Protein AF-A0A1B2LXA6-F1 (afdb_monomer)

Radius of gyration: 21.55 Å; Cα contacts (8 Å, |Δi|>4): 68; chains: 1; bounding box: 51×58×40 Å

InterPro domains:
  IPR057447 Bbp19-like phage [PF25181] (27-80)

pLDDT: mean 82.34, std 15.59, range [37.03, 97.56]

Structure (mmCIF, N/CA/C/O backbone):
data_AF-A0A1B2LXA6-F1
#
_entry.id   AF-A0A1B2LXA6-F1
#
loop_
_atom_site.group_PDB
_atom_site.id
_atom_site.type_symbol
_atom_site.label_atom_id
_atom_site.label_alt_id
_atom_site.label_comp_id
_atom_site.label_asym_id
_atom_site.label_entity_id
_atom_site.label_seq_id
_atom_site.pdbx_PDB_ins_code
_atom_site.Cartn_x
_atom_site.Cartn_y
_atom_site.Cartn_z
_atom_site.occupancy
_atom_site.B_iso_or_equiv
_atom_site.auth_seq_id
_atom_site.auth_comp_id
_atom_site.auth_asym_id
_atom_site.auth_atom_id
_atom_site.pdbx_PDB_model_num
ATOM 1 N N . MET A 1 1 ? -25.350 50.870 -24.178 1.00 44.72 1 MET A N 1
ATOM 2 C CA . MET A 1 1 ? -25.825 49.762 -23.331 1.00 44.72 1 MET A CA 1
ATOM 3 C C . MET A 1 1 ? -25.069 48.525 -23.761 1.00 44.72 1 MET A C 1
ATOM 5 O O . MET A 1 1 ? -25.339 48.032 -24.846 1.00 44.72 1 MET A O 1
ATOM 9 N N . SER A 1 2 ? -24.087 48.107 -22.968 1.00 47.59 2 SER A N 1
ATOM 10 C CA . SER A 1 2 ? -23.386 46.834 -23.149 1.00 47.59 2 SER A CA 1
ATOM 11 C C . SER A 1 2 ? -23.104 46.309 -21.747 1.00 47.59 2 SER A C 1
ATOM 13 O O . SER A 1 2 ? -22.131 46.712 -21.116 1.00 47.59 2 SER A O 1
ATOM 15 N N . GLU A 1 3 ? -24.043 45.532 -21.222 1.00 55.44 3 GLU A N 1
ATOM 16 C CA . GLU A 1 3 ? -23.916 44.853 -19.935 1.00 55.44 3 GLU A CA 1
ATOM 17 C C . GLU A 1 3 ? -22.888 43.730 -20.100 1.00 55.44 3 GLU A C 1
ATOM 19 O O . GLU A 1 3 ? -23.056 42.835 -20.925 1.00 55.44 3 GLU A O 1
ATOM 24 N N . GLN A 1 4 ? -21.774 43.830 -19.377 1.00 55.50 4 GLN A N 1
ATOM 25 C CA . GLN A 1 4 ? -20.799 42.754 -19.258 1.00 55.50 4 GLN A CA 1
ATOM 26 C C . GLN A 1 4 ? -21.262 41.862 -18.104 1.00 55.50 4 GLN A C 1
ATOM 28 O O . GLN A 1 4 ? -21.187 42.268 -16.947 1.00 55.50 4 GLN A O 1
ATOM 33 N N . GLU A 1 5 ? -21.791 40.682 -18.425 1.00 59.41 5 GLU A N 1
ATOM 34 C CA . GLU A 1 5 ? -22.122 39.654 -17.436 1.00 59.41 5 GLU A CA 1
ATOM 35 C C . GLU A 1 5 ? -20.842 39.191 -16.721 1.00 59.41 5 GLU A C 1
ATOM 37 O O . GLU A 1 5 ? -19.965 38.564 -17.318 1.00 59.41 5 GLU A O 1
ATOM 42 N N . GLU A 1 6 ? -20.732 39.508 -15.428 1.00 60.56 6 GLU A N 1
ATOM 43 C CA . GLU A 1 6 ? -19.736 38.919 -14.532 1.00 60.56 6 GLU A CA 1
A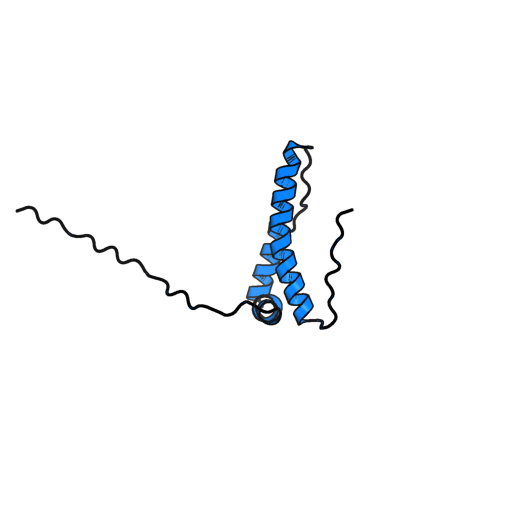TOM 44 C C . GLU A 1 6 ? -20.032 37.425 -14.366 1.00 60.56 6 GLU A C 1
ATOM 46 O O . GLU A 1 6 ? -20.970 37.016 -13.677 1.00 60.56 6 GLU A O 1
ATOM 51 N N . VAL A 1 7 ? -19.213 36.588 -15.000 1.00 65.25 7 VAL A N 1
ATOM 52 C CA . VAL A 1 7 ? -19.247 35.140 -14.800 1.00 65.25 7 VAL A CA 1
ATOM 53 C C . VAL A 1 7 ? -18.691 34.843 -13.406 1.00 65.25 7 VAL A C 1
ATOM 55 O O . VAL A 1 7 ? -17.482 34.807 -13.193 1.00 65.25 7 VAL A O 1
ATOM 58 N N . LEU A 1 8 ? -19.583 34.659 -12.432 1.00 62.44 8 LEU A N 1
ATOM 59 C CA . LEU A 1 8 ? -19.231 34.228 -11.080 1.00 62.44 8 LEU A CA 1
ATOM 60 C C . LEU A 1 8 ? -18.715 32.781 -11.126 1.00 62.44 8 LEU A C 1
ATOM 62 O O . LEU A 1 8 ? -19.496 31.827 -11.157 1.00 62.44 8 LEU A O 1
ATOM 66 N N . GLU A 1 9 ? -17.392 32.609 -11.133 1.00 63.81 9 GLU A N 1
ATOM 67 C CA . GLU A 1 9 ? -16.749 31.299 -11.021 1.00 63.81 9 GLU A CA 1
ATOM 68 C C . GLU A 1 9 ? -17.096 30.654 -9.668 1.00 63.81 9 GLU A C 1
ATOM 70 O O . GLU A 1 9 ? -16.516 30.947 -8.621 1.00 63.81 9 GLU A O 1
ATOM 75 N N . THR A 1 10 ? -18.072 29.749 -9.672 1.00 62.69 10 THR A N 1
ATOM 76 C CA . THR A 1 10 ? -18.458 28.966 -8.494 1.00 62.69 10 THR A CA 1
ATOM 77 C C . THR A 1 10 ? -17.594 27.709 -8.402 1.00 62.69 10 THR A C 1
ATOM 79 O O . THR A 1 10 ? -17.981 26.611 -8.791 1.00 62.69 10 THR A O 1
ATOM 82 N N . GLY A 1 11 ? -16.374 27.869 -7.888 1.00 67.69 11 GLY A N 1
ATOM 83 C CA . GLY A 1 11 ? -15.496 26.747 -7.551 1.00 67.69 11 GLY A CA 1
ATOM 84 C C . GLY A 1 11 ? -15.937 26.036 -6.264 1.00 67.69 11 GLY A C 1
ATOM 85 O O . GLY A 1 11 ? -16.231 26.677 -5.255 1.00 67.69 11 GLY A O 1
ATOM 86 N N . ASN A 1 12 ? -15.954 24.699 -6.259 1.00 70.75 12 ASN A N 1
ATOM 87 C CA . ASN A 1 12 ? -16.188 23.922 -5.039 1.00 70.75 12 ASN A CA 1
ATOM 88 C C . ASN A 1 12 ? -14.906 23.901 -4.185 1.00 70.75 12 ASN A C 1
ATOM 90 O O . ASN A 1 12 ? -13.997 23.100 -4.416 1.00 70.75 12 ASN A O 1
ATOM 94 N N . PHE A 1 13 ? -14.808 24.803 -3.208 1.00 61.41 13 PHE A N 1
ATOM 95 C CA . PHE A 1 13 ? -13.660 24.873 -2.303 1.00 61.41 13 PHE A CA 1
ATOM 96 C C . PHE A 1 13 ? -13.686 23.707 -1.304 1.00 61.41 13 PHE A C 1
ATOM 98 O O . PHE A 1 13 ? -14.420 23.721 -0.313 1.00 61.41 13 PHE A O 1
ATOM 105 N N . VAL A 1 14 ? -12.848 22.692 -1.531 1.00 69.50 14 VAL A N 1
ATOM 106 C CA . VAL A 1 14 ? -12.687 21.579 -0.586 1.00 69.50 14 VAL A CA 1
ATOM 107 C C . VAL A 1 14 ? -11.942 22.076 0.654 1.00 69.50 14 VAL A C 1
ATOM 109 O O . VAL A 1 14 ? -10.730 22.300 0.627 1.00 69.50 14 VAL A O 1
ATOM 112 N N . LYS A 1 15 ? -12.657 22.227 1.775 1.00 69.88 15 LYS A N 1
ATOM 113 C CA . LYS A 1 15 ? -12.042 22.487 3.084 1.00 69.88 15 LYS A CA 1
ATOM 114 C C . LYS A 1 15 ? -11.201 21.275 3.483 1.00 69.88 15 LYS A C 1
ATOM 116 O O . LYS A 1 15 ? -11.739 20.252 3.904 1.00 69.88 15 LYS A O 1
ATOM 121 N N . ARG A 1 16 ? -9.876 21.380 3.369 1.00 68.19 16 ARG A N 1
ATOM 122 C CA . ARG A 1 16 ? -8.962 20.354 3.885 1.00 68.19 16 ARG A CA 1
ATOM 123 C C . ARG A 1 16 ? -9.026 20.364 5.411 1.00 68.19 16 ARG A C 1
ATOM 125 O O . ARG A 1 16 ? -8.519 21.283 6.047 1.00 68.19 16 ARG A O 1
ATOM 132 N N . LYS A 1 17 ? -9.648 19.344 6.005 1.00 70.81 17 LYS A N 1
ATOM 133 C CA . LYS A 1 17 ? -9.441 19.046 7.427 1.00 70.81 17 LYS A CA 1
ATOM 134 C C . LYS A 1 17 ? -7.987 18.607 7.603 1.00 70.81 17 LYS A C 1
ATOM 136 O O . LYS A 1 17 ? -7.518 17.742 6.867 1.00 70.81 17 LYS A O 1
ATOM 141 N N . GLN A 1 18 ? -7.277 19.214 8.552 1.00 70.56 18 GLN A N 1
ATOM 142 C CA . GLN A 1 18 ? -5.983 18.699 8.994 1.00 70.56 18 GLN A CA 1
ATOM 143 C C . GLN A 1 18 ? -6.238 17.399 9.757 1.00 70.56 18 GLN A C 1
ATOM 145 O O . GLN A 1 18 ? -6.686 17.420 10.901 1.00 70.56 18 GLN A O 1
ATOM 150 N N . PHE A 1 19 ? -6.016 16.270 9.092 1.00 71.25 19 PHE A N 1
ATOM 151 C CA . PHE A 1 19 ? -5.985 14.970 9.747 1.00 71.25 19 PHE A CA 1
ATOM 152 C C . PHE A 1 19 ? -4.605 14.749 10.371 1.00 71.25 19 PHE A C 1
ATOM 154 O O . PHE A 1 19 ? -3.593 15.214 9.840 1.00 71.25 19 PHE A O 1
ATOM 161 N N . SER A 1 20 ? -4.569 14.046 11.504 1.00 82.38 20 SER A N 1
ATOM 162 C CA . SER A 1 20 ? -3.322 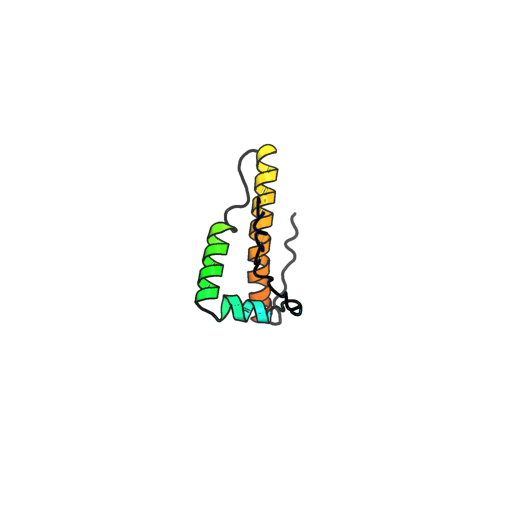13.546 12.083 1.00 82.38 20 SER A CA 1
ATOM 163 C C . SER A 1 20 ? -2.616 12.607 11.104 1.00 82.38 20 SER A C 1
ATOM 165 O O . SER A 1 20 ? -3.245 12.040 10.208 1.00 82.38 20 SER A O 1
ATOM 167 N N . GLN A 1 21 ? -1.307 12.418 11.280 1.00 87.62 21 GLN A N 1
ATOM 168 C CA . GLN A 1 21 ? -0.558 11.473 10.455 1.00 87.62 21 GLN A CA 1
ATOM 169 C C . GLN A 1 21 ? -1.147 10.058 10.551 1.00 87.62 21 GLN A C 1
ATOM 171 O O . GLN A 1 21 ? -1.590 9.626 11.617 1.00 87.62 21 GLN A O 1
ATOM 176 N N . ALA A 1 22 ? -1.139 9.339 9.428 1.00 92.00 22 ALA A N 1
ATOM 177 C CA . ALA A 1 22 ? -1.621 7.967 9.365 1.00 92.00 22 ALA A CA 1
ATOM 178 C C . ALA A 1 22 ? -0.688 7.026 10.148 1.00 92.00 22 ALA A C 1
ATOM 180 O O . ALA A 1 22 ? 0.521 6.994 9.912 1.00 92.00 22 ALA A O 1
ATOM 181 N N . THR A 1 23 ? -1.255 6.239 11.061 1.00 93.75 23 THR A N 1
ATOM 182 C CA . THR A 1 23 ? -0.543 5.182 11.807 1.00 93.75 23 THR A CA 1
ATOM 183 C C . THR A 1 23 ? -0.670 3.829 11.090 1.00 93.75 23 THR A C 1
ATOM 185 O O . THR A 1 23 ? -1.567 3.694 10.257 1.00 93.75 23 THR A O 1
ATOM 188 N N . PRO A 1 24 ? 0.163 2.812 11.402 1.00 94.75 24 PRO A N 1
ATOM 189 C CA . PRO A 1 24 ? 0.036 1.457 10.843 1.00 94.75 24 PRO A CA 1
ATOM 190 C C . PRO A 1 24 ? -1.393 0.892 10.885 1.00 94.75 24 PRO A C 1
ATOM 192 O O . PRO A 1 24 ? -1.888 0.391 9.878 1.00 94.75 24 PRO A O 1
ATOM 195 N N . GLU A 1 25 ? -2.100 1.089 12.001 1.00 95.00 25 GLU A N 1
ATOM 196 C CA . GLU A 1 25 ? -3.501 0.673 12.161 1.00 95.00 25 GLU A CA 1
ATOM 197 C C . GLU A 1 25 ? -4.441 1.282 11.115 1.00 95.00 25 GLU A C 1
ATOM 199 O O . GLU A 1 25 ? -5.351 0.613 10.635 1.00 95.00 25 GLU A O 1
ATOM 204 N N . HIS A 1 26 ? -4.210 2.527 10.687 1.00 95.12 26 HIS A N 1
ATOM 205 C CA . HIS A 1 26 ? -5.035 3.145 9.645 1.00 95.12 26 HIS A CA 1
ATOM 206 C C . HIS A 1 26 ? -4.856 2.452 8.290 1.00 95.12 26 HIS A C 1
ATOM 208 O O . HIS A 1 26 ? -5.825 2.311 7.548 1.00 95.12 26 HIS A O 1
ATOM 214 N N . TYR A 1 27 ? -3.640 1.995 7.970 1.00 95.69 27 TYR A N 1
ATOM 215 C CA . TYR A 1 27 ? -3.389 1.234 6.743 1.00 95.69 27 TYR A CA 1
ATOM 216 C C . TYR A 1 27 ? -4.074 -0.128 6.796 1.00 95.69 27 TYR A C 1
ATOM 218 O O . TYR A 1 27 ? -4.721 -0.517 5.828 1.00 95.69 27 TYR A O 1
ATOM 226 N N . ARG A 1 28 ? -3.999 -0.818 7.938 1.00 95.44 28 ARG A N 1
ATOM 227 C CA . ARG A 1 28 ? -4.697 -2.089 8.157 1.00 95.44 28 ARG A CA 1
ATOM 228 C C . ARG A 1 28 ? -6.213 -1.933 8.014 1.00 95.44 28 ARG A C 1
ATOM 230 O O . ARG A 1 28 ? -6.843 -2.683 7.276 1.00 95.44 28 ARG A O 1
ATOM 237 N N . LEU A 1 29 ? -6.803 -0.920 8.647 1.00 95.50 29 LEU A N 1
ATOM 238 C CA . LEU A 1 29 ? -8.238 -0.639 8.526 1.00 95.50 29 LEU A CA 1
ATOM 239 C C . LEU A 1 29 ? -8.658 -0.336 7.081 1.00 95.50 29 LEU A C 1
ATOM 241 O O . LEU A 1 29 ? -9.714 -0.792 6.653 1.00 95.50 29 LEU A O 1
ATOM 245 N N . ALA A 1 30 ? -7.840 0.406 6.332 1.00 94.88 30 ALA A N 1
ATOM 246 C CA . ALA A 1 30 ? -8.167 0.809 4.967 1.00 94.88 30 ALA A CA 1
ATOM 247 C C . ALA A 1 30 ? -7.945 -0.292 3.918 1.00 94.88 30 ALA A C 1
ATOM 249 O O . ALA A 1 30 ? -8.706 -0.354 2.958 1.00 94.88 30 ALA A O 1
ATOM 250 N N . PHE A 1 31 ? -6.910 -1.124 4.068 1.00 96.25 31 PHE A N 1
ATOM 251 C CA . PHE A 1 31 ? -6.449 -2.035 3.011 1.00 96.25 31 PHE A CA 1
ATOM 252 C C . PHE A 1 31 ? -6.492 -3.524 3.375 1.00 96.25 31 PHE A C 1
ATOM 254 O O . PHE A 1 31 ? -6.450 -4.343 2.464 1.00 96.25 31 PHE A O 1
ATOM 261 N N . ASP A 1 32 ? -6.586 -3.883 4.658 1.00 93.56 32 ASP A N 1
ATOM 262 C CA . ASP A 1 32 ? -6.596 -5.281 5.121 1.00 93.56 32 ASP A CA 1
ATOM 263 C C . ASP A 1 32 ? -7.981 -5.710 5.639 1.00 93.56 32 ASP A C 1
ATOM 265 O O . ASP A 1 32 ? -8.423 -6.825 5.384 1.00 93.56 32 ASP A O 1
ATOM 269 N N . PHE A 1 33 ? -8.722 -4.818 6.309 1.00 92.38 33 PHE A N 1
ATOM 270 C CA . PHE A 1 33 ? -10.070 -5.126 6.816 1.00 92.38 33 PHE A CA 1
ATOM 271 C C . PHE A 1 33 ? -11.199 -4.950 5.787 1.00 92.38 33 PHE A C 1
ATOM 273 O O . PHE A 1 33 ? -12.191 -5.677 5.848 1.00 92.38 33 PHE A O 1
ATOM 280 N N . ASP A 1 34 ? -11.089 -3.987 4.866 1.00 93.62 34 ASP A N 1
ATOM 281 C CA . ASP A 1 34 ? -12.106 -3.729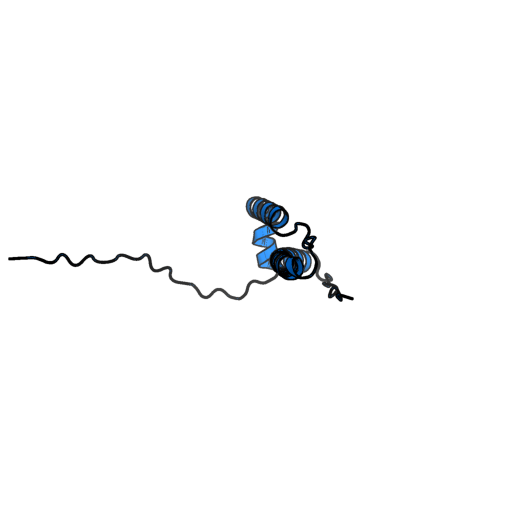 3.836 1.00 93.62 34 ASP A CA 1
ATOM 282 C C . ASP A 1 34 ? -11.786 -4.498 2.546 1.00 93.62 34 ASP A C 1
ATOM 284 O O . ASP A 1 34 ? -10.725 -4.324 1.945 1.00 93.62 34 ASP A O 1
ATOM 288 N N . ALA A 1 35 ? -12.742 -5.297 2.067 1.00 94.56 35 ALA A N 1
ATOM 289 C CA . ALA A 1 35 ? -12.632 -6.037 0.812 1.00 94.56 35 ALA A CA 1
ATOM 290 C C . ALA A 1 35 ? -12.399 -5.130 -0.413 1.00 94.56 35 ALA A C 1
ATOM 292 O O . ALA A 1 35 ? -11.741 -5.537 -1.371 1.00 94.56 35 ALA A O 1
ATOM 293 N N . ASN A 1 36 ? -12.928 -3.901 -0.419 1.00 96.25 36 ASN A N 1
ATOM 294 C CA . ASN A 1 36 ? -12.632 -2.942 -1.486 1.00 96.25 36 ASN A CA 1
ATOM 295 C C . ASN A 1 36 ? -11.186 -2.447 -1.394 1.00 96.25 36 ASN A C 1
ATOM 297 O O . ASN A 1 36 ? -10.518 -2.326 -2.419 1.00 96.25 36 ASN A O 1
ATOM 301 N N . GLY A 1 37 ? -10.700 -2.217 -0.174 1.00 96.19 37 GLY A N 1
ATOM 302 C CA . GLY A 1 37 ? -9.311 -1.868 0.103 1.00 96.19 37 GLY A CA 1
ATOM 303 C C . GLY A 1 37 ? -8.338 -2.932 -0.395 1.00 96.19 37 GLY A C 1
ATOM 304 O O . GLY A 1 37 ? -7.390 -2.605 -1.107 1.00 96.19 37 GLY A O 1
ATOM 305 N N . GLN A 1 38 ? -8.629 -4.204 -0.118 1.00 96.19 38 GLN A N 1
ATOM 306 C CA . GLN A 1 38 ? -7.833 -5.337 -0.598 1.00 96.19 38 GLN A CA 1
ATOM 307 C C . GLN A 1 38 ? -7.760 -5.378 -2.132 1.00 96.19 38 GLN A C 1
ATOM 309 O O . GLN A 1 38 ? -6.672 -5.482 -2.691 1.00 96.19 38 GLN A O 1
ATOM 314 N N . LYS A 1 39 ? -8.890 -5.198 -2.833 1.00 97.56 39 LYS A N 1
ATOM 315 C CA . LYS A 1 39 ? -8.913 -5.148 -4.310 1.00 97.56 39 LYS A CA 1
ATOM 316 C C . LYS A 1 39 ? -8.080 -4.000 -4.875 1.00 97.56 39 LYS A C 1
ATOM 318 O O . LYS A 1 39 ? -7.409 -4.166 -5.891 1.00 97.56 39 LYS A O 1
ATOM 323 N N . VAL A 1 40 ? -8.131 -2.830 -4.235 1.00 96.94 40 VAL A N 1
ATOM 324 C CA . VAL A 1 40 ? -7.290 -1.690 -4.623 1.00 96.94 40 VAL A CA 1
ATOM 325 C C . VAL A 1 40 ? -5.820 -2.024 -4.395 1.00 96.94 40 VAL A C 1
ATOM 327 O O . VAL A 1 40 ? -5.003 -1.768 -5.273 1.00 96.94 40 VAL A O 1
ATOM 330 N N . LEU A 1 41 ? -5.472 -2.625 -3.255 1.00 96.38 41 LEU A N 1
ATOM 331 C CA . LEU A 1 41 ? -4.098 -3.023 -2.962 1.00 96.38 41 LEU A CA 1
ATOM 332 C C . LEU A 1 41 ? -3.567 -4.032 -3.992 1.00 96.38 41 LEU A C 1
ATOM 334 O O . LEU A 1 41 ? -2.458 -3.853 -4.489 1.00 96.38 41 LEU A O 1
ATOM 338 N N . GLU A 1 42 ? -4.361 -5.036 -4.366 1.00 96.19 42 GLU A N 1
ATOM 339 C CA . GLU A 1 42 ? -4.006 -5.996 -5.418 1.00 96.19 42 GLU A CA 1
ATOM 340 C C . GLU A 1 42 ? -3.755 -5.313 -6.772 1.00 96.19 42 GLU A C 1
ATOM 342 O O . GLU A 1 42 ? -2.754 -5.604 -7.430 1.00 96.19 42 GLU A O 1
ATOM 347 N N . ASP A 1 43 ? -4.607 -4.363 -7.181 1.00 97.12 43 ASP A N 1
ATOM 348 C CA . ASP A 1 43 ? -4.411 -3.586 -8.415 1.00 97.12 43 ASP A CA 1
ATOM 349 C C . ASP A 1 43 ? -3.129 -2.736 -8.358 1.00 97.12 43 ASP A C 1
ATOM 351 O O . ASP A 1 43 ? -2.369 -2.688 -9.329 1.00 97.12 43 ASP A O 1
ATOM 355 N N . LEU A 1 44 ? -2.831 -2.116 -7.211 1.00 96.06 44 LEU A N 1
ATOM 356 C CA . LEU A 1 44 ? -1.595 -1.352 -7.009 1.00 96.06 44 LEU A CA 1
ATOM 357 C C . LEU A 1 44 ? -0.352 -2.244 -7.114 1.00 96.06 44 LEU A C 1
ATOM 359 O O . LEU A 1 44 ? 0.591 -1.891 -7.825 1.00 96.06 44 LEU A O 1
ATOM 363 N N . VAL A 1 45 ? -0.362 -3.412 -6.465 1.00 94.69 45 VAL A N 1
ATOM 364 C CA . VAL A 1 45 ? 0.721 -4.405 -6.561 1.00 94.69 45 VAL A CA 1
ATOM 365 C C . VAL A 1 45 ? 0.905 -4.843 -8.013 1.00 94.69 45 VAL A C 1
ATOM 367 O O . VAL A 1 45 ? 2.019 -4.797 -8.539 1.00 94.69 45 VAL A O 1
ATOM 370 N N . ALA A 1 46 ? -0.184 -5.190 -8.701 1.00 94.44 46 ALA A N 1
ATOM 371 C CA . ALA A 1 46 ? -0.137 -5.637 -10.087 1.00 94.44 46 ALA A CA 1
ATOM 372 C C . ALA A 1 46 ? 0.403 -4.563 -11.043 1.00 94.44 46 ALA A C 1
ATOM 374 O O . ALA A 1 46 ? 1.021 -4.906 -12.052 1.00 94.44 46 ALA A O 1
ATOM 375 N N . ARG A 1 47 ? 0.186 -3.274 -10.762 1.00 92.94 47 ARG A N 1
ATOM 376 C CA . ARG A 1 47 ? 0.655 -2.160 -11.603 1.00 92.94 47 ARG A CA 1
ATOM 377 C C . ARG A 1 47 ? 2.093 -1.757 -11.320 1.00 92.94 47 ARG A C 1
ATOM 379 O O . ARG A 1 47 ? 2.843 -1.559 -12.275 1.00 92.94 47 ARG A O 1
ATOM 386 N N . PHE A 1 48 ? 2.456 -1.630 -10.048 1.00 93.00 48 PHE A N 1
ATOM 387 C CA . PHE A 1 48 ? 3.664 -0.917 -9.630 1.00 93.00 48 PHE A CA 1
ATOM 388 C C . PHE A 1 48 ? 4.763 -1.824 -9.077 1.00 93.00 48 PHE A C 1
ATOM 390 O O . PHE A 1 48 ? 5.926 -1.443 -9.136 1.00 93.00 48 PHE A O 1
ATOM 397 N N . CYS A 1 49 ? 4.440 -3.039 -8.628 1.00 89.69 49 CYS A N 1
ATOM 398 C CA . CYS A 1 49 ? 5.429 -4.007 -8.137 1.00 89.69 49 CYS A CA 1
ATOM 399 C C . CYS A 1 49 ? 5.889 -4.993 -9.225 1.00 89.69 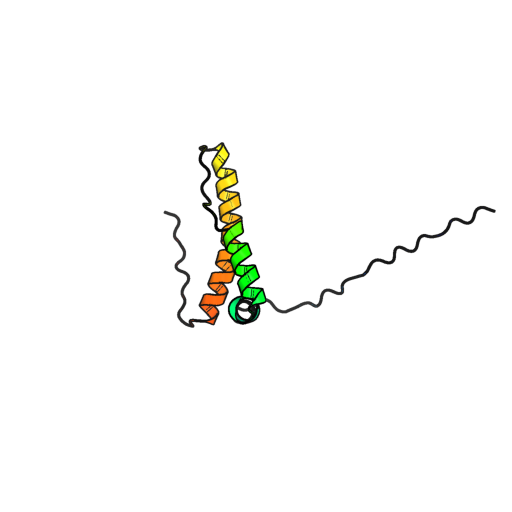49 CYS A C 1
ATOM 401 O O . CYS A 1 49 ? 6.314 -6.109 -8.928 1.00 89.69 49 CYS A O 1
ATOM 403 N N . LYS A 1 50 ? 5.797 -4.607 -10.504 1.00 81.12 50 LYS A N 1
ATOM 404 C CA . LYS A 1 50 ? 6.386 -5.383 -11.608 1.00 81.12 50 LYS A CA 1
ATOM 405 C C . LYS A 1 50 ? 7.914 -5.310 -11.548 1.00 81.12 50 LYS A C 1
ATOM 407 O O . LYS A 1 50 ? 8.467 -4.482 -10.833 1.00 81.12 50 LYS A O 1
ATOM 412 N N . SER A 1 51 ? 8.592 -6.154 -12.336 1.00 80.81 51 SER A N 1
ATOM 413 C CA . SER A 1 51 ? 10.057 -6.129 -12.449 1.00 80.81 51 SER A CA 1
ATOM 414 C C . SER A 1 51 ? 10.559 -4.696 -12.648 1.00 80.81 51 SER A C 1
ATOM 416 O O . SER A 1 51 ? 10.220 -4.029 -13.635 1.00 80.81 51 SER A O 1
ATOM 418 N N . THR A 1 52 ? 11.318 -4.223 -11.660 1.00 78.25 52 THR A N 1
ATOM 419 C CA . THR A 1 52 ? 11.853 -2.864 -11.620 1.00 78.25 52 THR A CA 1
ATOM 420 C C . THR A 1 52 ? 12.978 -2.705 -12.629 1.00 78.25 52 THR A C 1
ATOM 422 O O . THR A 1 52 ? 13.118 -1.640 -13.208 1.00 78.25 52 THR A O 1
ATOM 425 N N . TYR A 1 53 ? 13.719 -3.774 -12.922 1.00 79.19 53 TYR A N 1
ATOM 426 C CA . TYR A 1 53 ? 14.817 -3.756 -13.878 1.00 79.19 53 TYR A CA 1
ATOM 427 C C . TYR A 1 53 ? 14.335 -3.671 -15.331 1.00 79.19 53 TYR A C 1
ATOM 429 O O . TYR A 1 53 ? 13.546 -4.494 -15.806 1.00 79.19 53 TYR A O 1
ATOM 437 N N . VAL A 1 54 ? 14.886 -2.711 -16.070 1.00 82.31 54 VAL A N 1
ATOM 438 C CA . VAL A 1 54 ? 14.732 -2.603 -17.521 1.00 82.31 54 VAL A CA 1
ATOM 439 C C . VAL A 1 54 ? 16.057 -2.904 -18.207 1.00 82.31 54 VAL A C 1
ATOM 441 O O . VAL A 1 54 ? 17.117 -2.404 -17.839 1.00 82.31 54 VAL A O 1
ATOM 444 N N . ARG A 1 55 ? 16.001 -3.748 -19.239 1.00 76.62 55 ARG A N 1
ATOM 445 C CA . ARG A 1 55 ? 17.180 -4.144 -20.008 1.00 76.62 55 ARG A CA 1
ATOM 446 C C . ARG A 1 55 ? 17.555 -3.036 -20.993 1.00 76.62 55 ARG A C 1
ATOM 448 O O . ARG A 1 55 ? 16.789 -2.755 -21.908 1.00 76.62 55 ARG A O 1
ATOM 455 N N . GLY A 1 56 ? 18.741 -2.453 -20.835 1.00 80.81 56 GLY A N 1
ATOM 456 C CA . GLY A 1 56 ? 19.247 -1.424 -21.757 1.00 80.81 56 GLY A CA 1
ATOM 457 C C . GLY A 1 56 ? 20.479 -0.647 -21.285 1.00 80.81 56 GLY A C 1
ATOM 458 O O . GLY A 1 56 ? 20.802 0.376 -21.875 1.00 80.81 56 GLY A O 1
ATOM 459 N N . GLY A 1 57 ? 21.177 -1.107 -20.240 1.00 78.75 57 GLY A N 1
ATOM 460 C CA . GLY A 1 57 ? 22.351 -0.404 -19.714 1.00 78.75 57 GLY A CA 1
ATOM 461 C C . GLY A 1 57 ? 21.988 0.961 -19.121 1.00 78.75 57 GLY A C 1
ATOM 462 O O . GLY A 1 57 ? 20.964 1.088 -18.454 1.00 78.75 57 GLY A O 1
ATOM 463 N N . GLN A 1 58 ? 22.815 1.976 -19.379 1.00 75.62 58 GLN A N 1
ATOM 464 C CA . GLN A 1 58 ? 22.702 3.314 -18.780 1.00 75.62 58 GLN A CA 1
ATOM 465 C C . GLN A 1 58 ? 21.387 4.040 -19.116 1.00 75.62 58 GLN A C 1
ATOM 467 O O . GLN A 1 58 ? 20.812 4.712 -18.263 1.00 75.62 58 GLN A O 1
ATOM 472 N N . ASP A 1 59 ? 20.854 3.854 -20.327 1.00 75.31 59 ASP A N 1
ATOM 473 C CA . ASP A 1 59 ? 19.580 4.471 -20.728 1.00 75.31 59 ASP A CA 1
ATOM 474 C C . ASP A 1 59 ? 18.376 3.847 -20.003 1.00 75.31 59 ASP A C 1
ATOM 476 O O . ASP A 1 59 ? 17.362 4.507 -19.773 1.00 75.31 59 ASP A O 1
ATOM 480 N N . ALA A 1 60 ? 18.497 2.582 -19.591 1.00 86.19 60 ALA A N 1
ATOM 481 C CA . ALA A 1 60 ? 17.460 1.863 -18.856 1.00 86.19 60 ALA A CA 1
ATOM 482 C C . ALA A 1 60 ? 17.568 2.018 -17.329 1.00 86.19 60 ALA A C 1
ATOM 484 O O . ALA A 1 60 ? 16.641 1.650 -16.604 1.00 86.19 60 ALA A O 1
ATOM 485 N N . GLU A 1 61 ? 18.665 2.587 -16.830 1.00 86.31 61 GLU A N 1
ATOM 486 C CA . GLU A 1 61 ? 18.893 2.820 -15.403 1.00 86.31 61 GLU A CA 1
ATOM 487 C C . GLU A 1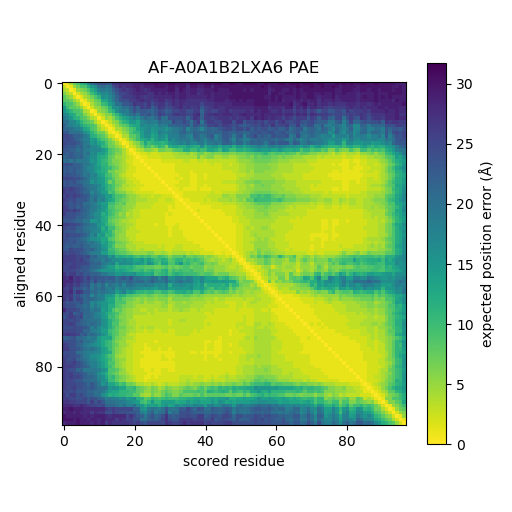 61 ? 17.851 3.786 -14.826 1.00 86.31 61 GLU A C 1
ATOM 489 O O . GLU A 1 61 ? 17.223 3.494 -13.811 1.00 86.31 61 GLU A O 1
ATOM 494 N N . ARG A 1 62 ? 17.569 4.891 -15.529 1.00 87.31 62 ARG A N 1
ATOM 495 C CA . ARG A 1 62 ? 16.558 5.873 -15.094 1.00 87.31 62 ARG A CA 1
ATOM 496 C C . ARG A 1 62 ? 15.164 5.273 -14.985 1.00 87.31 62 ARG A C 1
ATOM 498 O O . ARG A 1 62 ? 14.465 5.517 -14.006 1.00 87.31 62 ARG A O 1
ATOM 505 N N . GLU A 1 63 ? 14.774 4.493 -15.987 1.00 86.88 63 GLU A N 1
ATOM 506 C CA . GLU A 1 63 ? 13.489 3.794 -15.989 1.00 86.88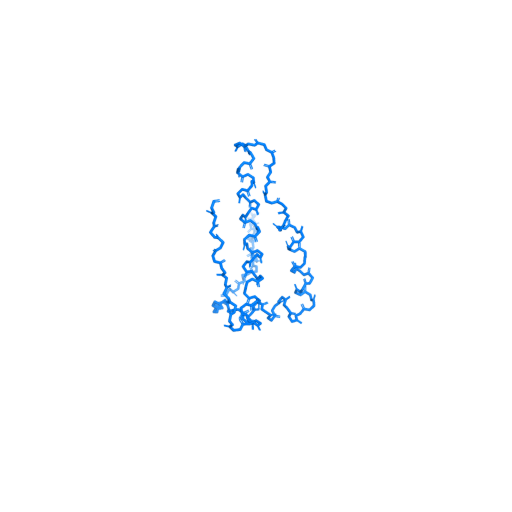 63 GLU A CA 1
ATOM 507 C C . GLU A 1 63 ? 13.429 2.766 -14.852 1.00 86.88 63 GLU A C 1
ATOM 509 O O . GLU A 1 63 ? 12.398 2.622 -14.197 1.00 86.88 63 GLU A O 1
ATOM 514 N N . SER A 1 64 ? 14.549 2.102 -14.557 1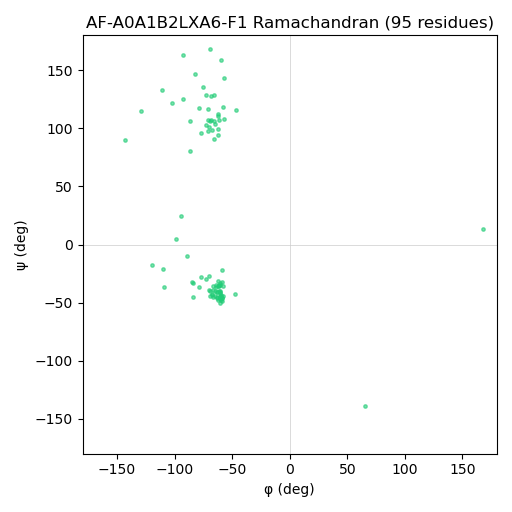.00 88.56 64 SER A N 1
ATOM 515 C CA . SER A 1 64 ? 14.616 1.137 -13.461 1.00 88.56 64 SER A CA 1
ATOM 516 C C . SER A 1 64 ? 14.454 1.806 -12.096 1.00 88.56 64 SER A C 1
ATOM 518 O O . SER A 1 64 ? 13.648 1.359 -11.278 1.00 88.56 64 SER A O 1
ATOM 520 N N . CYS A 1 65 ? 15.137 2.934 -11.876 1.00 89.62 65 CYS A N 1
ATOM 521 C CA . CYS A 1 65 ? 14.976 3.756 -10.676 1.00 89.62 65 CYS A CA 1
ATOM 522 C C . CYS A 1 65 ? 13.545 4.287 -10.537 1.00 89.62 65 CYS A C 1
ATOM 524 O O . CYS A 1 65 ? 12.984 4.279 -9.442 1.00 89.62 65 CYS A O 1
ATOM 526 N N . TYR A 1 66 ? 12.929 4.713 -11.644 1.00 89.88 66 TYR A N 1
ATOM 527 C CA . TYR A 1 66 ? 11.541 5.168 -11.644 1.00 89.88 66 TYR A CA 1
ATOM 528 C C . TYR A 1 66 ? 10.584 4.055 -11.196 1.00 89.88 66 TYR A C 1
ATOM 530 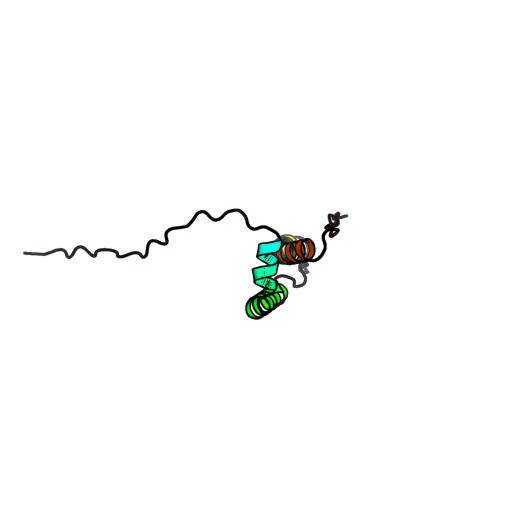O O . TYR A 1 66 ? 9.768 4.273 -10.298 1.00 89.88 66 TYR A O 1
ATOM 538 N N . ARG A 1 67 ? 10.727 2.841 -11.741 1.00 90.88 67 ARG A N 1
ATOM 539 C CA . ARG A 1 67 ? 9.910 1.681 -11.343 1.00 90.88 67 ARG A CA 1
ATOM 540 C C . ARG A 1 67 ? 10.155 1.252 -9.902 1.00 90.88 67 ARG A C 1
ATOM 542 O O . ARG A 1 67 ? 9.199 0.950 -9.194 1.00 90.88 67 ARG A O 1
ATOM 549 N N . ALA A 1 68 ? 11.405 1.270 -9.442 1.00 90.00 68 ALA A N 1
ATOM 550 C CA . ALA A 1 68 ? 11.738 1.001 -8.044 1.00 90.00 68 ALA A CA 1
ATOM 551 C C . ALA A 1 68 ? 11.075 2.018 -7.100 1.00 90.00 68 ALA A C 1
ATOM 553 O O . ALA A 1 68 ? 10.493 1.639 -6.083 1.00 90.00 68 ALA A O 1
ATOM 554 N N . GLY A 1 69 ? 11.074 3.300 -7.478 1.00 91.56 69 GLY A N 1
ATOM 555 C CA . GLY A 1 69 ? 10.375 4.357 -6.751 1.00 91.56 69 GLY A CA 1
ATOM 556 C C . GLY A 1 69 ? 8.857 4.164 -6.703 1.00 91.56 69 GLY A C 1
ATOM 557 O O . GLY A 1 69 ? 8.241 4.455 -5.684 1.00 91.56 69 GLY A O 1
ATOM 558 N N . GLN A 1 70 ? 8.241 3.633 -7.762 1.00 93.12 70 GLN A N 1
ATOM 559 C CA . GLN A 1 70 ? 6.814 3.291 -7.747 1.00 93.12 70 GLN A CA 1
ATOM 560 C C . GLN A 1 70 ? 6.515 2.103 -6.819 1.00 93.12 70 GLN A C 1
ATOM 562 O O . GLN A 1 70 ? 5.572 2.160 -6.028 1.00 93.12 70 GLN A O 1
ATOM 567 N N . ALA A 1 71 ? 7.335 1.050 -6.878 1.00 93.31 71 ALA A N 1
ATOM 568 C CA . ALA A 1 71 ? 7.186 -0.133 -6.034 1.00 93.31 71 ALA A CA 1
ATOM 569 C C . ALA A 1 71 ? 7.372 0.183 -4.538 1.00 93.31 71 ALA A C 1
ATOM 571 O O . ALA A 1 71 ? 6.674 -0.385 -3.696 1.00 93.31 71 ALA A O 1
ATOM 572 N N . SER A 1 72 ? 8.263 1.122 -4.191 1.00 94.25 72 SER A N 1
ATOM 573 C CA . SER A 1 72 ? 8.549 1.480 -2.794 1.00 94.25 72 SER A CA 1
ATOM 574 C C . SER A 1 72 ? 7.321 2.016 -2.046 1.00 94.25 72 SER A C 1
ATOM 576 O O . SER A 1 72 ? 7.145 1.728 -0.862 1.00 94.25 72 SER A O 1
ATOM 578 N N . VAL A 1 73 ? 6.419 2.720 -2.737 1.00 94.06 73 VAL A N 1
ATOM 579 C CA . VAL A 1 73 ? 5.173 3.239 -2.150 1.00 94.06 73 VAL A CA 1
ATOM 580 C C . VAL A 1 73 ? 4.220 2.104 -1.780 1.00 94.06 73 VAL A C 1
ATOM 582 O O . VAL A 1 73 ? 3.620 2.117 -0.705 1.00 94.06 73 VAL A O 1
ATOM 585 N N . VAL A 1 74 ? 4.092 1.098 -2.643 1.00 95.00 74 VAL A N 1
ATOM 586 C CA . V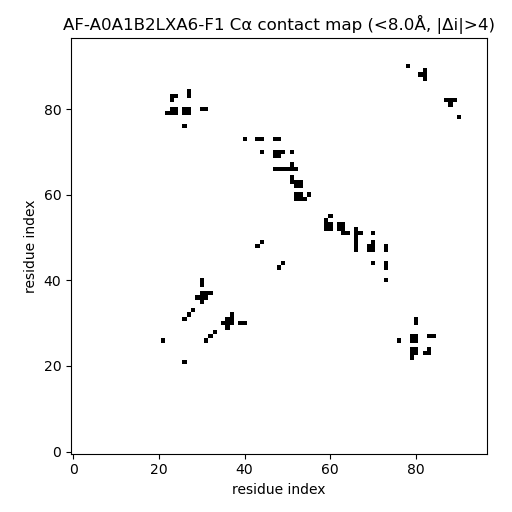AL A 1 74 ? 3.255 -0.075 -2.360 1.00 95.00 74 VAL A CA 1
ATOM 587 C C . VAL A 1 74 ? 3.876 -0.910 -1.238 1.00 95.00 74 VAL A C 1
ATOM 589 O O . VAL A 1 74 ? 3.175 -1.326 -0.314 1.00 95.00 74 VAL A O 1
ATOM 592 N N . ASN A 1 75 ? 5.203 -1.062 -1.240 1.00 94.38 75 ASN A N 1
ATOM 593 C CA . ASN A 1 75 ? 5.937 -1.741 -0.172 1.00 94.38 75 ASN A CA 1
ATOM 594 C C . ASN A 1 75 ? 5.776 -1.044 1.186 1.00 94.38 75 ASN A C 1
ATOM 596 O O . ASN A 1 75 ? 5.688 -1.722 2.211 1.00 94.38 75 ASN A O 1
ATOM 600 N N . LEU A 1 76 ? 5.682 0.290 1.218 1.00 94.81 76 LEU A N 1
ATOM 601 C CA . LEU A 1 76 ? 5.364 1.035 2.437 1.00 94.81 76 LEU A CA 1
ATOM 602 C C . LEU A 1 76 ? 3.990 0.640 2.993 1.00 94.81 76 LEU A C 1
ATOM 604 O O . LEU A 1 76 ? 3.877 0.406 4.195 1.00 94.81 76 LEU A O 1
ATOM 608 N N . ILE A 1 77 ? 2.960 0.546 2.146 1.00 95.19 77 ILE A N 1
ATOM 609 C CA . ILE A 1 77 ? 1.607 0.148 2.572 1.00 95.19 77 ILE A CA 1
ATOM 610 C C . ILE A 1 77 ? 1.640 -1.258 3.177 1.00 95.19 77 ILE A C 1
ATOM 612 O O . ILE A 1 77 ? 1.182 -1.447 4.303 1.00 95.19 77 ILE A O 1
ATOM 616 N N . LEU A 1 78 ? 2.249 -2.216 2.473 1.00 94.69 78 LEU A N 1
ATOM 617 C CA . LEU A 1 78 ? 2.401 -3.596 2.945 1.00 94.69 78 LEU A CA 1
ATOM 618 C C . LEU A 1 78 ? 3.159 -3.658 4.276 1.00 94.69 78 LEU A C 1
ATOM 620 O O . LEU A 1 78 ? 2.725 -4.319 5.215 1.00 94.69 78 LEU A O 1
ATOM 624 N N . THR A 1 79 ? 4.246 -2.896 4.394 1.00 94.94 79 THR A N 1
ATOM 625 C CA . THR A 1 79 ? 5.032 -2.780 5.628 1.00 94.94 79 THR A CA 1
ATOM 626 C C . THR A 1 79 ? 4.186 -2.252 6.784 1.00 94.94 79 THR A C 1
ATOM 628 O O . THR A 1 79 ? 4.263 -2.779 7.889 1.00 94.94 79 THR A O 1
ATOM 631 N N . LYS A 1 80 ? 3.350 -1.232 6.555 1.00 95.19 80 LYS A N 1
ATOM 632 C CA . LYS A 1 80 ? 2.463 -0.673 7.586 1.00 95.19 80 LYS A CA 1
ATOM 633 C C . LYS A 1 80 ? 1.375 -1.653 8.014 1.00 95.19 80 LYS A C 1
ATOM 635 O O . LYS A 1 80 ? 1.099 -1.740 9.206 1.00 95.19 80 LYS A O 1
ATOM 640 N N . ILE A 1 81 ? 0.800 -2.405 7.079 1.00 95.06 81 ILE A N 1
ATOM 641 C CA . ILE A 1 81 ? -0.163 -3.469 7.395 1.00 95.06 81 ILE A CA 1
ATOM 642 C C . ILE A 1 81 ? 0.514 -4.548 8.247 1.00 95.06 81 ILE A C 1
ATOM 644 O O . ILE A 1 81 ? 0.005 -4.901 9.308 1.00 95.06 81 ILE A O 1
ATOM 648 N N . ASN A 1 82 ? 1.703 -5.003 7.847 1.00 94.25 82 ASN A N 1
ATOM 649 C CA . ASN A 1 82 ? 2.445 -6.021 8.588 1.00 94.25 82 ASN A CA 1
ATOM 650 C C . ASN A 1 82 ? 2.841 -5.548 9.995 1.00 94.25 82 ASN A C 1
ATOM 652 O O . ASN A 1 82 ? 2.675 -6.299 10.948 1.00 94.25 82 ASN A O 1
ATOM 656 N N . GLN A 1 83 ? 3.265 -4.288 10.153 1.00 93.94 83 GLN A N 1
ATOM 657 C CA . GLN A 1 83 ? 3.531 -3.674 11.464 1.00 93.94 83 GLN A CA 1
ATOM 658 C C . GLN A 1 83 ? 2.295 -3.632 12.376 1.00 93.94 83 GLN A C 1
ATOM 660 O O . GLN A 1 83 ? 2.429 -3.732 13.591 1.00 93.94 83 GLN A O 1
ATOM 665 N N . ALA A 1 84 ? 1.099 -3.448 11.813 1.00 93.81 84 ALA A N 1
ATOM 666 C CA . ALA A 1 84 ? -0.149 -3.470 12.577 1.00 93.81 84 ALA A CA 1
ATOM 667 C C . ALA A 1 84 ? -0.601 -4.900 12.928 1.00 93.81 84 ALA A C 1
ATOM 669 O O . ALA A 1 84 ? -1.295 -5.117 13.921 1.00 93.81 84 ALA A O 1
ATOM 670 N N . ASN A 1 85 ? -0.231 -5.882 12.104 1.00 92.50 85 ASN A N 1
ATOM 671 C CA . ASN A 1 85 ? -0.586 -7.286 12.300 1.00 92.50 85 ASN A CA 1
ATOM 672 C C . ASN A 1 85 ? 0.375 -8.021 13.248 1.00 92.50 85 ASN A C 1
ATOM 674 O O . ASN A 1 85 ? -0.069 -8.899 13.986 1.00 92.50 85 ASN A O 1
ATOM 678 N N . ASP A 1 86 ? 1.657 -7.652 13.265 1.00 92.25 86 ASP A N 1
ATOM 679 C CA . ASP A 1 86 ? 2.680 -8.248 14.126 1.00 92.25 86 ASP A CA 1
ATOM 680 C C . ASP A 1 86 ? 3.477 -7.164 14.889 1.00 92.25 86 ASP A C 1
ATOM 682 O O . ASP A 1 86 ? 4.241 -6.410 14.278 1.00 92.25 86 ASP A O 1
ATOM 686 N N . PRO A 1 87 ? 3.367 -7.112 16.233 1.00 80.12 87 PRO A N 1
ATOM 687 C CA . PRO A 1 87 ? 4.121 -6.184 17.080 1.00 80.12 87 PRO A CA 1
ATOM 688 C C . PRO A 1 87 ? 5.647 -6.309 16.972 1.00 80.12 87 PRO A C 1
ATOM 690 O O . PRO A 1 87 ? 6.364 -5.370 17.318 1.00 80.12 87 PRO A O 1
ATOM 693 N N . ASN A 1 88 ? 6.152 -7.463 16.529 1.00 87.12 88 ASN A N 1
ATOM 694 C CA . ASN A 1 88 ? 7.577 -7.736 16.373 1.00 87.12 88 ASN A CA 1
ATOM 695 C C . ASN A 1 88 ? 8.064 -7.574 14.930 1.00 87.12 88 ASN A C 1
ATOM 697 O O . ASN A 1 88 ? 9.237 -7.849 14.666 1.00 87.12 88 ASN A O 1
ATOM 701 N N . TYR A 1 89 ? 7.210 -7.128 14.004 1.00 85.38 89 TYR A N 1
ATOM 702 C CA . TYR A 1 89 ? 7.601 -6.952 12.614 1.00 85.38 89 TYR A CA 1
ATOM 703 C C . TYR A 1 89 ? 8.718 -5.910 12.498 1.00 85.38 89 TYR A C 1
ATOM 705 O O . TYR A 1 89 ? 8.512 -4.707 12.689 1.00 85.38 89 TYR A O 1
ATOM 713 N N . LYS A 1 90 ? 9.918 -6.379 12.155 1.00 77.31 90 LYS A N 1
ATOM 714 C CA . LYS A 1 90 ? 11.054 -5.534 11.803 1.00 77.31 90 LYS A CA 1
ATOM 715 C C . LYS A 1 90 ? 11.184 -5.546 10.294 1.00 77.31 90 LYS A C 1
ATOM 717 O O . LYS A 1 90 ? 11.359 -6.602 9.696 1.00 77.31 90 LYS A O 1
ATOM 722 N N . THR A 1 91 ? 11.109 -4.371 9.685 1.00 68.06 91 THR A N 1
ATOM 723 C CA . THR A 1 91 ? 11.567 -4.222 8.309 1.00 68.06 91 THR A CA 1
ATOM 724 C C . THR A 1 91 ? 13.079 -4.359 8.366 1.00 68.06 91 THR A C 1
ATOM 726 O O . THR A 1 91 ? 13.745 -3.473 8.898 1.00 68.06 91 THR A O 1
ATOM 729 N N . GLU A 1 92 ? 13.620 -5.489 7.918 1.00 65.38 92 GLU A N 1
ATOM 730 C CA . GLU A 1 92 ? 15.048 -5.555 7.629 1.00 65.38 92 GLU A CA 1
ATOM 731 C C . GLU A 1 92 ? 15.311 -4.470 6.585 1.00 65.38 92 GLU A C 1
ATOM 733 O O . GLU A 1 92 ? 14.665 -4.453 5.533 1.00 65.38 92 GLU A O 1
ATOM 738 N N . GLU A 1 93 ? 16.151 -3.487 6.920 1.00 53.47 93 GLU A N 1
ATOM 739 C CA . GLU A 1 93 ? 16.657 -2.559 5.917 1.00 53.47 93 GLU A CA 1
ATOM 740 C C . GLU A 1 93 ? 17.331 -3.441 4.871 1.00 53.47 93 GLU A C 1
ATOM 742 O O . GLU A 1 93 ? 18.330 -4.100 5.163 1.00 53.47 93 GLU A O 1
ATOM 747 N N . LEU A 1 94 ? 16.702 -3.562 3.698 1.00 51.88 94 LEU A N 1
ATOM 748 C CA . LEU A 1 94 ? 17.299 -4.234 2.558 1.00 51.88 94 LEU A CA 1
ATOM 749 C C . LEU A 1 94 ? 18.542 -3.413 2.227 1.00 51.88 94 LEU A C 1
ATOM 751 O O . LEU A 1 94 ? 18.450 -2.363 1.597 1.00 51.88 94 LEU A O 1
ATOM 755 N N . ASN A 1 95 ? 19.681 -3.841 2.767 1.00 39.09 95 ASN A N 1
ATOM 756 C CA . ASN A 1 95 ? 20.980 -3.339 2.377 1.00 39.09 95 ASN A CA 1
ATOM 757 C C . ASN A 1 95 ? 21.125 -3.676 0.896 1.00 39.09 95 ASN A C 1
ATOM 759 O O . ASN A 1 95 ? 21.270 -4.844 0.534 1.00 39.09 95 ASN A O 1
ATOM 763 N N . ASP A 1 96 ? 21.022 -2.651 0.060 1.00 41.78 96 ASP A N 1
ATOM 764 C CA . ASP A 1 96 ? 21.443 -2.713 -1.330 1.00 41.78 96 ASP A CA 1
ATOM 765 C C . ASP A 1 96 ? 22.978 -2.896 -1.327 1.00 41.78 96 ASP A C 1
ATOM 767 O O . ASP A 1 96 ? 23.724 -1.919 -1.220 1.00 41.78 96 ASP A O 1
ATOM 771 N N . GLU A 1 97 ? 23.445 -4.152 -1.332 1.00 37.03 97 GLU A N 1
ATOM 772 C CA . GLU A 1 97 ? 24.832 -4.526 -1.678 1.00 37.03 97 GLU A CA 1
ATOM 773 C C . GLU A 1 97 ? 25.094 -4.379 -3.184 1.00 37.03 97 GLU A C 1
ATOM 775 O O . GLU A 1 97 ? 24.229 -4.793 -3.995 1.00 37.03 97 GLU A O 1
#

Mean predicted aligned error: 10.9 Å

Foldseek 3Di:
DDDDDDPPPPDDDDDDDDDDDDALVNLCVQQVVDPVNVVVLVVLCVPQVPQLADPDPPVRVVSSVVSVVSVVVSVVSVLSPVVVVDVPDDDPPPPPD

Sequence (97 aa):
MSEQEEVLETGNFVKRKQFSQATPEHYRLAFDFDANGQKVLEDLVARFCKSTYVRGGQDAERESCYRAGQASVVNLILTKINQANDPNYKTEELNDE

Organism: NCBI:txid1789224

Solvent-accessible surface area (backbone atoms only — not comparable to full-atom values): 5995 Å² total; per-residue (Å²): 141,81,86,79,81,79,80,78,82,84,73,86,79,79,79,79,76,89,71,77,84,85,50,37,58,54,45,25,55,51,38,69,70,33,72,66,26,36,54,49,50,52,52,48,46,70,68,34,59,49,84,34,76,49,94,60,63,78,79,20,46,61,57,17,53,52,34,44,58,49,24,49,59,55,50,49,51,53,51,26,28,45,43,54,74,32,94,79,60,70,82,74,78,80,74,85,125

Secondary structure (DSSP, 8-state):
------------------PPPPPHHHHHHHHTS-HHHHHHHHHHHHHHSS----SSTHHHHHHHHHHHHHHHHHHHHHHHHHHHH-TT---------